Protein AF-A0A9N9BQT3-F1 (afdb_monomer)

Foldseek 3Di:
DDADALVVLLQFWLVRVLVVCVVCCVVLVHDPVLSVLSSVVRQGSNNLLVDALVNSVVSPDDSSSSVSSNVSSCVNVVHDD

Mean predicted aligned error: 2.41 Å

Structure (mmCIF, N/CA/C/O backbone):
data_AF-A0A9N9BQT3-F1
#
_entry.id   AF-A0A9N9BQT3-F1
#
loop_
_atom_site.group_PDB
_atom_site.id
_atom_site.type_symbol
_atom_site.label_atom_id
_atom_site.label_alt_id
_atom_site.label_comp_id
_atom_site.label_asym_id
_atom_site.label_entity_id
_atom_site.label_seq_id
_atom_site.pdbx_PDB_ins_code
_atom_site.Cartn_x
_atom_site.Cartn_y
_atom_site.Cartn_z
_atom_site.occupancy
_atom_site.B_iso_or_equiv
_atom_site.auth_seq_id
_atom_site.auth_comp_id
_atom_site.auth_asym_id
_atom_site.auth_atom_id
_atom_site.pdbx_PDB_model_num
ATOM 1 N N . MET A 1 1 ? 4.279 0.179 15.045 1.00 61.50 1 MET A N 1
ATOM 2 C CA . MET A 1 1 ? 3.830 1.084 13.967 1.00 61.50 1 MET A CA 1
ATOM 3 C C . MET A 1 1 ? 2.427 1.545 14.288 1.00 61.50 1 MET A C 1
ATOM 5 O O . MET A 1 1 ? 1.613 0.706 14.647 1.00 61.50 1 MET A O 1
ATOM 9 N N . LEU A 1 2 ? 2.141 2.838 14.163 1.00 77.25 2 LEU A N 1
ATOM 10 C CA . LEU A 1 2 ? 0.755 3.293 14.093 1.00 77.25 2 LEU A CA 1
ATOM 11 C C . LEU A 1 2 ? 0.222 2.930 12.704 1.00 77.25 2 LEU A C 1
ATOM 13 O O . LEU A 1 2 ? 0.853 3.258 11.693 1.00 77.25 2 LEU A O 1
ATOM 17 N N . THR A 1 3 ? -0.885 2.196 12.669 1.00 86.31 3 THR A N 1
ATOM 18 C CA . THR A 1 3 ? -1.623 1.866 11.451 1.00 86.31 3 THR A CA 1
ATOM 19 C C . THR A 1 3 ? -2.970 2.589 11.480 1.00 86.31 3 THR A C 1
ATOM 21 O O . THR A 1 3 ? -3.595 2.668 12.540 1.00 86.31 3 THR A O 1
ATOM 24 N N . PRO A 1 4 ? -3.410 3.157 10.347 1.00 94.44 4 PRO A N 1
ATOM 25 C CA . PRO A 1 4 ? -4.748 3.731 10.230 1.00 94.44 4 PRO A CA 1
ATOM 26 C C . PRO A 1 4 ? -5.813 2.640 10.393 1.00 94.44 4 PRO A C 1
ATOM 28 O O . PRO A 1 4 ? -5.533 1.448 10.240 1.00 94.44 4 PRO A O 1
ATOM 31 N N . SER A 1 5 ? -7.053 3.047 10.656 1.00 96.56 5 SER A N 1
ATOM 32 C CA . SER A 1 5 ? -8.183 2.109 10.677 1.00 96.56 5 SER A CA 1
ATOM 33 C C . SER A 1 5 ? -8.618 1.710 9.261 1.00 96.56 5 SER A C 1
ATOM 35 O O . SER A 1 5 ? -8.450 2.471 8.308 1.00 96.56 5 SER A O 1
ATOM 37 N N . VAL A 1 6 ? -9.253 0.542 9.116 1.00 97.56 6 VAL A N 1
ATOM 38 C CA . VAL A 1 6 ? -9.831 0.093 7.834 1.00 97.56 6 VAL A CA 1
ATOM 39 C C . VAL A 1 6 ? -10.828 1.117 7.275 1.00 97.56 6 VAL A C 1
ATOM 41 O O . VAL A 1 6 ? -10.786 1.432 6.086 1.00 97.56 6 VAL A O 1
ATOM 44 N N . ASP A 1 7 ? -11.689 1.681 8.127 1.00 97.69 7 ASP A N 1
ATOM 45 C CA . ASP A 1 7 ? -12.697 2.669 7.723 1.00 97.69 7 ASP A CA 1
ATOM 46 C C . ASP A 1 7 ? -12.073 3.955 7.181 1.00 97.69 7 ASP A C 1
ATOM 48 O O . ASP A 1 7 ? -12.588 4.540 6.225 1.00 97.69 7 ASP A O 1
ATOM 52 N N . GLU A 1 8 ? -10.965 4.391 7.775 1.00 97.94 8 GLU A N 1
ATOM 53 C CA . GLU A 1 8 ? -10.191 5.536 7.308 1.00 97.94 8 GLU A CA 1
ATOM 54 C C . GLU A 1 8 ? -9.565 5.248 5.942 1.00 97.94 8 GLU A C 1
ATOM 56 O O . GLU A 1 8 ? -9.829 5.978 4.984 1.00 97.94 8 GLU A O 1
ATOM 61 N N . VAL A 1 9 ? -8.824 4.138 5.826 1.00 98.19 9 VAL A N 1
ATOM 62 C CA . VAL A 1 9 ? -8.166 3.745 4.573 1.00 98.19 9 VAL A CA 1
ATOM 63 C C . VAL A 1 9 ? -9.187 3.565 3.457 1.00 98.19 9 VAL A C 1
ATOM 65 O O . VAL A 1 9 ? -8.952 3.999 2.338 1.00 98.19 9 VAL A O 1
ATOM 68 N N . SER A 1 10 ? -10.366 3.005 3.732 1.00 98.12 10 SER A N 1
ATOM 69 C CA . SER A 1 10 ? -11.395 2.778 2.707 1.00 98.12 10 SER A CA 1
ATOM 70 C C . SER A 1 10 ? -11.869 4.055 1.990 1.00 98.12 10 SER A C 1
ATOM 72 O O . SER A 1 10 ? -12.382 3.970 0.869 1.00 98.12 10 SER A O 1
ATOM 74 N N . LYS A 1 11 ? -11.688 5.229 2.614 1.00 98.44 11 LYS A N 1
ATOM 75 C CA . LYS A 1 11 ? -12.097 6.550 2.104 1.00 98.44 11 LYS A CA 1
ATOM 76 C C . LYS A 1 11 ? -10.982 7.280 1.356 1.00 98.44 11 LYS A C 1
ATOM 78 O O . LYS A 1 11 ? -11.240 8.327 0.766 1.00 98.44 11 LYS A O 1
ATOM 83 N N . TRP A 1 12 ? -9.763 6.751 1.376 1.00 98.69 12 TRP A N 1
ATOM 84 C CA . TRP A 1 12 ? -8.606 7.387 0.763 1.00 98.69 12 TRP A CA 1
ATOM 85 C C . TRP A 1 12 ? -8.720 7.481 -0.755 1.00 98.69 12 TRP A C 1
ATOM 87 O O . TRP A 1 12 ? -9.029 6.507 -1.454 1.00 98.69 12 TRP A O 1
ATOM 97 N N . SER A 1 13 ? -8.390 8.661 -1.271 1.00 98.62 13 SER A N 1
ATOM 98 C CA . SER A 1 13 ? -8.106 8.848 -2.686 1.00 98.62 13 SER A CA 1
ATOM 99 C C . SER A 1 13 ? -6.806 8.124 -3.065 1.00 98.62 13 SER A C 1
ATOM 101 O O . SER A 1 13 ? -6.000 7.786 -2.194 1.00 98.62 13 SER A O 1
ATOM 103 N N . PRO A 1 14 ? -6.526 7.929 -4.366 1.00 98.62 14 PRO A N 1
ATOM 104 C CA . PRO A 1 14 ? -5.231 7.405 -4.785 1.00 98.62 14 PRO A CA 1
ATOM 105 C C . PRO A 1 14 ? -4.050 8.241 -4.286 1.00 98.62 14 PRO A C 1
ATOM 107 O O . PRO A 1 14 ? -2.994 7.696 -3.994 1.00 98.62 14 PRO A O 1
ATOM 110 N N . LYS A 1 15 ? -4.222 9.562 -4.146 1.00 98.50 15 LYS A N 1
ATOM 111 C CA . LYS A 1 15 ? -3.174 10.437 -3.612 1.00 98.50 15 LYS A CA 1
ATOM 112 C C . LYS A 1 15 ? -2.870 10.111 -2.150 1.00 98.50 15 LYS A C 1
ATOM 114 O O . LYS A 1 15 ? -1.700 10.048 -1.795 1.00 98.50 15 LYS A O 1
ATOM 119 N N . ASP A 1 16 ? -3.900 9.861 -1.347 1.00 98.56 16 ASP A N 1
ATOM 120 C CA . ASP A 1 16 ? -3.743 9.552 0.077 1.00 98.56 16 ASP A CA 1
ATOM 121 C C . ASP A 1 16 ? -3.038 8.201 0.276 1.00 98.56 16 ASP A C 1
ATOM 123 O O . ASP A 1 16 ? -2.145 8.102 1.112 1.00 98.56 16 ASP A O 1
ATOM 127 N N . VAL A 1 17 ? -3.342 7.194 -0.561 1.00 98.44 17 VAL A N 1
ATOM 128 C CA . VAL A 1 17 ? -2.615 5.906 -0.576 1.00 98.44 17 VAL A CA 1
ATOM 129 C C . VAL A 1 17 ? -1.125 6.118 -0.854 1.00 98.44 17 VAL A C 1
ATOM 131 O O . VAL A 1 17 ? -0.284 5.572 -0.144 1.00 98.44 17 VAL A O 1
ATOM 134 N N . ILE A 1 18 ? -0.786 6.929 -1.862 1.00 98.50 18 ILE A N 1
ATOM 135 C CA . ILE A 1 18 ? 0.615 7.221 -2.194 1.00 98.50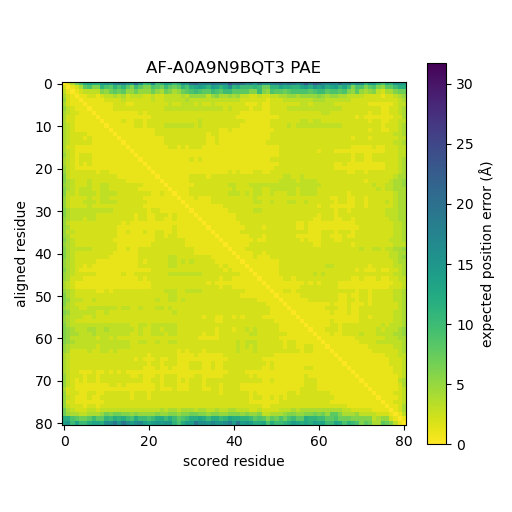 18 ILE A CA 1
ATOM 136 C C . ILE A 1 18 ? 1.301 7.981 -1.064 1.00 98.50 18 ILE A C 1
ATOM 138 O O . ILE A 1 18 ? 2.389 7.594 -0.658 1.00 98.50 18 ILE A O 1
ATOM 142 N N . THR A 1 19 ? 0.667 9.017 -0.511 1.00 98.25 19 THR A N 1
ATOM 143 C CA . THR A 1 19 ? 1.226 9.764 0.622 1.00 98.25 19 THR A CA 1
ATOM 144 C C . THR A 1 19 ? 1.477 8.854 1.821 1.00 98.25 19 THR A C 1
ATOM 146 O O . THR A 1 19 ? 2.540 8.941 2.427 1.00 98.25 19 THR A O 1
ATOM 149 N N . PHE A 1 20 ? 0.557 7.943 2.134 1.00 97.50 20 PHE A N 1
ATOM 150 C CA . PHE A 1 20 ? 0.758 6.973 3.203 1.00 97.50 20 PHE A CA 1
ATOM 151 C C . PHE A 1 20 ? 1.965 6.058 2.949 1.00 97.50 20 PHE A C 1
ATOM 153 O O . PHE A 1 20 ? 2.818 5.920 3.828 1.00 97.50 20 PHE A O 1
ATOM 160 N N . LEU A 1 21 ? 2.073 5.469 1.753 1.00 97.50 21 LEU A N 1
ATOM 161 C CA . LEU A 1 21 ? 3.204 4.600 1.409 1.00 97.50 21 LEU A CA 1
ATOM 162 C C . LEU A 1 21 ? 4.538 5.358 1.432 1.00 97.50 21 LEU A C 1
ATOM 164 O O . LEU A 1 21 ? 5.498 4.840 1.989 1.00 97.50 21 LEU A O 1
ATOM 168 N N . GLU A 1 22 ? 4.580 6.598 0.939 1.00 97.69 22 GLU A N 1
ATOM 169 C CA . GLU A 1 22 ? 5.765 7.467 1.014 1.00 97.69 22 GLU A CA 1
ATOM 170 C C . GLU A 1 22 ? 6.190 7.725 2.464 1.00 97.69 22 GLU A C 1
ATOM 172 O O . GLU A 1 22 ? 7.358 7.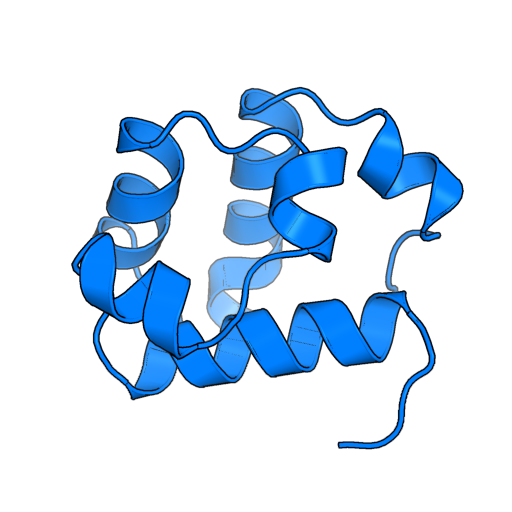564 2.811 1.00 97.69 22 GLU A O 1
ATOM 177 N N . THR A 1 23 ? 5.243 8.043 3.358 1.00 96.69 23 THR A N 1
ATOM 178 C CA . THR A 1 23 ? 5.563 8.253 4.785 1.00 96.69 23 THR A CA 1
ATOM 179 C C . THR A 1 23 ? 6.089 7.006 5.493 1.00 96.69 23 THR A C 1
ATOM 181 O O . THR A 1 23 ? 6.694 7.124 6.556 1.00 96.69 23 THR A O 1
ATOM 184 N N . LYS A 1 24 ? 5.873 5.818 4.919 1.00 95.00 24 LYS A N 1
ATOM 185 C CA . LYS A 1 24 ? 6.341 4.533 5.451 1.00 95.00 24 LYS A CA 1
ATOM 186 C C . LYS A 1 24 ? 7.439 3.889 4.612 1.00 95.00 24 LYS A C 1
ATOM 188 O O . LYS A 1 24 ? 7.855 2.781 4.933 1.00 95.00 24 LYS A O 1
ATOM 193 N N . LYS A 1 25 ? 7.908 4.558 3.559 1.00 95.75 25 LYS A N 1
ATOM 194 C CA . LYS A 1 25 ? 8.780 3.978 2.536 1.00 95.75 25 LYS A CA 1
ATOM 195 C C . LYS A 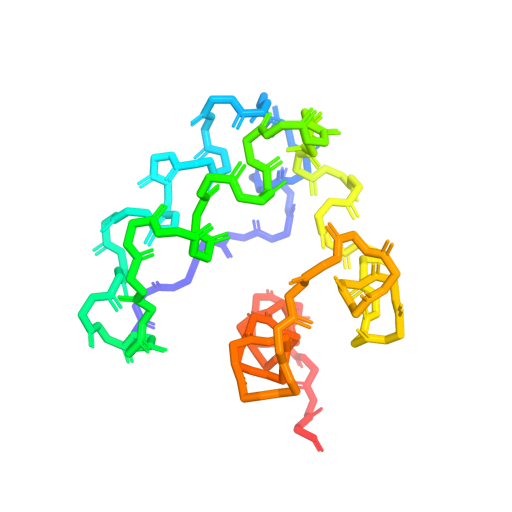1 25 ? 10.013 3.295 3.132 1.00 95.75 25 LYS A C 1
ATOM 197 O O . LYS A 1 25 ? 10.247 2.123 2.857 1.00 95.75 25 LYS A O 1
ATOM 202 N N . GLU A 1 26 ? 10.708 3.989 4.032 1.00 95.94 26 GLU A N 1
ATOM 203 C CA . GLU A 1 26 ? 11.896 3.474 4.728 1.00 95.94 26 GLU A CA 1
ATOM 204 C C . GLU A 1 26 ? 11.574 2.284 5.649 1.00 95.94 26 GLU A C 1
ATOM 206 O O . GLU A 1 26 ? 12.300 1.296 5.667 1.00 95.94 26 GLU A O 1
ATOM 211 N N . GLU A 1 27 ? 10.454 2.334 6.384 1.00 95.06 27 GLU A N 1
ATOM 212 C CA . GLU A 1 27 ? 10.015 1.236 7.268 1.00 95.06 27 GLU A CA 1
ATOM 213 C C . GLU A 1 27 ? 9.654 -0.031 6.477 1.00 95.06 27 GLU A C 1
ATOM 215 O O . GLU A 1 27 ? 9.778 -1.149 6.981 1.00 95.06 27 GLU A O 1
ATOM 220 N N . LEU A 1 28 ? 9.158 0.155 5.253 1.00 95.75 28 LEU A N 1
ATOM 221 C CA . LEU A 1 28 ? 8.696 -0.901 4.359 1.00 95.75 28 LEU A CA 1
ATOM 222 C C . LEU A 1 28 ? 9.774 -1.339 3.357 1.00 95.75 28 LEU A C 1
ATOM 224 O O . LEU A 1 28 ? 9.514 -2.246 2.568 1.00 95.75 28 L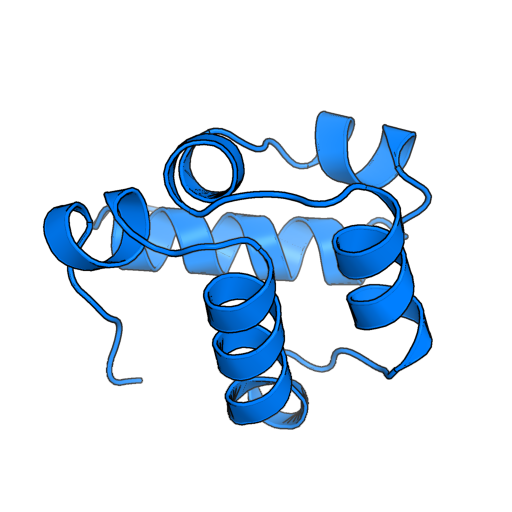EU A O 1
ATOM 228 N N . PHE A 1 29 ? 10.963 -0.728 3.393 1.00 96.44 29 PHE A N 1
ATOM 229 C CA . PHE A 1 29 ? 12.045 -0.972 2.434 1.00 96.44 29 PHE A CA 1
ATOM 230 C C . PHE A 1 29 ? 11.570 -0.881 0.974 1.00 96.44 29 PHE A C 1
ATOM 232 O O . PHE A 1 29 ? 11.940 -1.709 0.143 1.00 96.44 29 PHE A O 1
ATOM 239 N N . LEU A 1 30 ? 10.700 0.090 0.692 1.00 97.44 30 LEU A N 1
ATOM 240 C CA . LEU A 1 30 ? 10.227 0.399 -0.656 1.00 97.44 30 LEU A CA 1
ATOM 241 C C . LEU A 1 30 ? 11.118 1.479 -1.271 1.00 97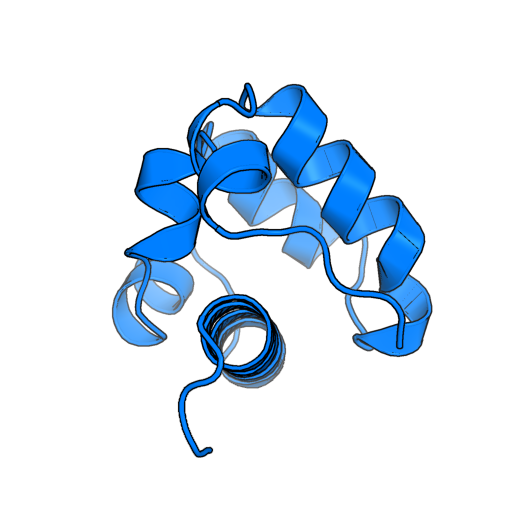.44 30 LEU A C 1
ATOM 243 O O . LEU A 1 30 ? 11.700 2.290 -0.550 1.00 97.44 30 LEU A O 1
ATOM 247 N N . ASP A 1 31 ? 11.180 1.532 -2.594 1.00 97.62 31 ASP A N 1
ATOM 248 C CA . ASP A 1 31 ? 11.788 2.651 -3.313 1.00 97.62 31 ASP A CA 1
ATOM 249 C C . ASP A 1 31 ? 10.749 3.483 -4.089 1.00 97.62 31 ASP A C 1
ATOM 251 O O . ASP A 1 31 ? 9.535 3.255 -4.029 1.00 97.62 31 ASP A O 1
ATOM 255 N N . ASP A 1 32 ? 11.228 4.515 -4.787 1.00 98.06 32 ASP A N 1
ATOM 256 C CA . ASP A 1 32 ? 10.369 5.403 -5.574 1.00 98.06 32 ASP A CA 1
ATOM 257 C C . ASP A 1 32 ? 9.700 4.663 -6.746 1.00 98.06 32 ASP A C 1
ATOM 259 O O . ASP A 1 32 ? 8.584 5.014 -7.143 1.00 98.06 32 ASP A O 1
ATOM 263 N N . ASP A 1 33 ? 10.350 3.641 -7.310 1.00 97.88 33 ASP A N 1
ATOM 264 C CA . ASP A 1 33 ? 9.819 2.869 -8.432 1.00 97.88 33 ASP A CA 1
ATOM 265 C C . ASP A 1 33 ? 8.664 1.970 -7.981 1.00 97.88 33 ASP A C 1
ATOM 267 O O . ASP A 1 33 ? 7.6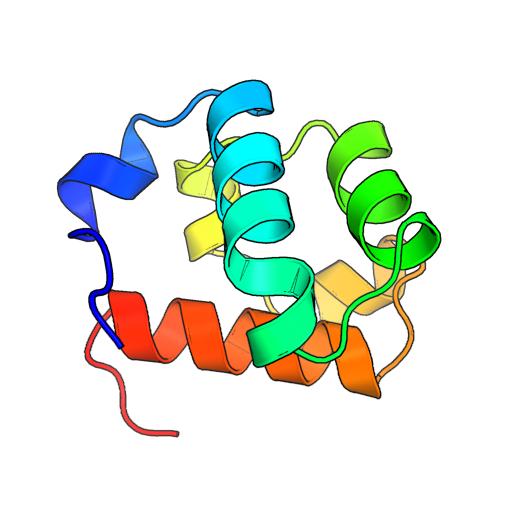17 1.942 -8.643 1.00 97.88 33 ASP A O 1
ATOM 271 N N . ASP A 1 34 ? 8.783 1.344 -6.810 1.00 98.19 34 ASP A N 1
ATOM 272 C CA . ASP A 1 34 ? 7.705 0.580 -6.182 1.00 98.19 34 ASP A CA 1
ATOM 273 C C . ASP A 1 34 ? 6.448 1.442 -5.979 1.00 98.19 34 ASP A C 1
ATOM 275 O O . ASP A 1 34 ? 5.329 1.069 -6.361 1.00 98.19 34 ASP A O 1
ATOM 279 N N . ILE A 1 35 ? 6.617 2.645 -5.422 1.00 98.12 35 ILE A N 1
ATOM 280 C CA . ILE A 1 35 ? 5.508 3.581 -5.193 1.00 98.12 35 ILE A CA 1
ATOM 281 C C . ILE A 1 35 ? 4.937 4.083 -6.527 1.00 98.12 35 ILE A C 1
ATOM 283 O O . ILE A 1 35 ? 3.713 4.205 -6.690 1.00 98.12 35 ILE A O 1
ATOM 287 N N . ASN A 1 36 ? 5.793 4.323 -7.522 1.00 98.00 36 ASN A N 1
ATOM 288 C CA . ASN A 1 36 ? 5.372 4.731 -8.858 1.00 98.00 36 ASN A CA 1
ATOM 289 C C . ASN A 1 36 ? 4.493 3.678 -9.548 1.00 98.00 36 ASN A C 1
ATOM 291 O O . ASN A 1 36 ? 3.568 4.061 -10.275 1.00 98.00 36 ASN A O 1
ATOM 295 N N . VAL A 1 37 ? 4.706 2.380 -9.309 1.00 97.81 37 VAL A N 1
ATOM 296 C CA . VAL A 1 37 ? 3.816 1.321 -9.816 1.00 97.81 37 VAL A CA 1
ATOM 297 C C . VAL A 1 37 ? 2.396 1.491 -9.267 1.00 97.81 37 VAL A C 1
ATOM 299 O O . VAL A 1 37 ? 1.429 1.497 -10.039 1.00 97.81 37 VAL A O 1
ATOM 302 N N . ILE A 1 38 ? 2.245 1.715 -7.958 1.00 97.44 38 ILE A N 1
ATOM 303 C CA . ILE A 1 38 ? 0.930 1.945 -7.332 1.00 97.44 38 ILE A CA 1
ATOM 304 C C . ILE A 1 38 ? 0.280 3.220 -7.881 1.00 97.44 38 ILE A C 1
ATOM 306 O O . ILE A 1 38 ? -0.908 3.234 -8.222 1.00 97.44 38 ILE A O 1
ATOM 310 N N . LYS A 1 39 ? 1.076 4.282 -8.043 1.00 97.88 39 LYS A N 1
AT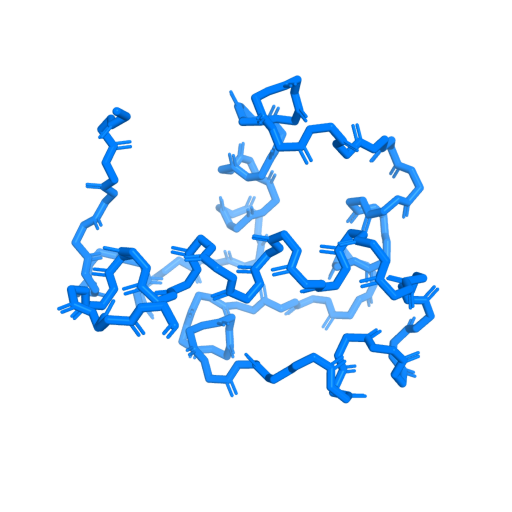OM 311 C CA . LYS A 1 39 ? 0.626 5.582 -8.554 1.00 97.88 39 LYS A CA 1
ATOM 312 C C . LYS A 1 39 ? 0.088 5.485 -9.980 1.00 97.88 39 LYS A C 1
ATOM 314 O O . LYS A 1 39 ? -0.975 6.038 -10.268 1.00 97.88 39 LYS A O 1
ATOM 319 N N . ARG A 1 40 ? 0.778 4.760 -10.871 1.00 97.81 40 ARG A N 1
ATOM 320 C CA . ARG A 1 40 ? 0.348 4.543 -12.268 1.00 97.81 40 ARG A CA 1
ATOM 321 C C . ARG A 1 40 ? -0.982 3.794 -12.354 1.00 97.81 40 ARG A C 1
ATOM 323 O O . ARG A 1 40 ? -1.787 4.099 -13.230 1.00 97.81 40 ARG A O 1
ATOM 330 N N . ASN A 1 41 ? -1.236 2.883 -11.415 1.00 97.00 41 ASN A N 1
ATOM 331 C CA . ASN A 1 41 ? -2.477 2.111 -11.336 1.00 97.00 41 ASN A CA 1
ATOM 332 C C . ASN A 1 41 ? -3.626 2.848 -10.619 1.00 97.00 41 ASN A C 1
ATOM 334 O O . ASN A 1 41 ? 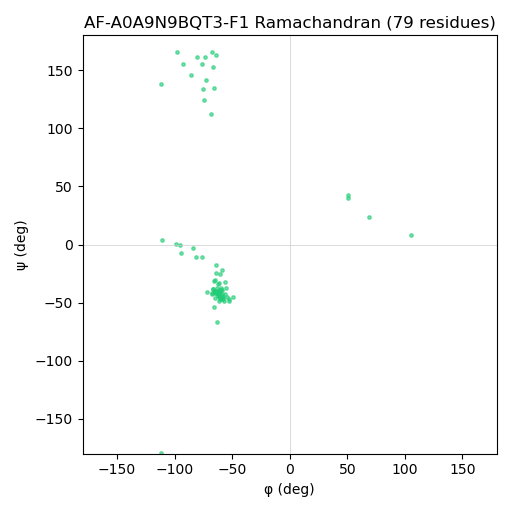-4.738 2.328 -10.571 1.00 97.00 41 ASN A O 1
ATOM 338 N N . LYS A 1 42 ? -3.394 4.066 -10.097 1.00 97.44 42 LYS A N 1
ATOM 339 C CA . LYS A 1 42 ? -4.410 4.925 -9.453 1.00 97.44 42 LYS A CA 1
ATOM 340 C C . LYS A 1 42 ? -5.229 4.191 -8.379 1.00 97.44 42 LYS A C 1
ATOM 342 O O . LYS A 1 42 ? -6.448 4.344 -8.299 1.00 97.44 42 LYS A O 1
ATOM 347 N N . VAL A 1 43 ? -4.554 3.393 -7.556 1.00 97.38 43 VAL A N 1
ATOM 348 C CA . VAL A 1 43 ? -5.191 2.558 -6.531 1.00 97.38 43 VAL A CA 1
ATOM 349 C C . VAL A 1 43 ? -5.782 3.436 -5.424 1.00 97.38 43 VAL A C 1
ATOM 351 O O . VAL A 1 43 ? -5.043 4.067 -4.678 1.00 97.38 43 VAL A O 1
ATOM 354 N N . ALA A 1 44 ? -7.111 3.474 -5.310 1.00 98.19 44 ALA A N 1
ATOM 355 C CA . ALA A 1 44 ? -7.808 4.110 -4.190 1.00 98.19 44 ALA A CA 1
ATOM 356 C C . ALA A 1 44 ? -7.840 3.190 -2.962 1.00 98.19 44 ALA A C 1
ATOM 358 O O . ALA A 1 44 ? -7.702 1.974 -3.091 1.00 98.19 44 ALA A O 1
ATOM 359 N N . GLY A 1 45 ? -8.085 3.747 -1.779 1.00 98.38 45 GLY A N 1
ATOM 360 C CA . GLY A 1 45 ? -7.933 3.027 -0.516 1.00 98.38 45 GLY A CA 1
ATOM 361 C C . GLY A 1 45 ? -8.798 1.774 -0.359 1.00 98.38 45 GLY A C 1
ATOM 362 O O . GLY A 1 45 ? -8.306 0.742 0.090 1.00 98.38 45 GLY A O 1
ATOM 363 N N . ARG A 1 46 ? -10.056 1.798 -0.824 1.00 97.44 46 ARG A N 1
ATOM 364 C CA . ARG A 1 46 ? -10.899 0.587 -0.877 1.00 97.44 46 ARG A CA 1
ATOM 365 C C . ARG A 1 46 ? -10.255 -0.522 -1.711 1.00 97.44 46 ARG A C 1
ATOM 367 O O . ARG A 1 46 ? -10.217 -1.660 -1.275 1.00 97.44 46 ARG A O 1
ATOM 374 N N . VAL A 1 47 ? -9.729 -0.178 -2.888 1.00 97.88 47 VAL A N 1
ATOM 375 C CA . VAL A 1 47 ? -9.056 -1.148 -3.763 1.00 97.88 47 VAL A CA 1
ATOM 376 C C . VAL A 1 47 ? -7.763 -1.624 -3.115 1.00 97.88 47 VAL A C 1
ATOM 378 O O . VAL A 1 47 ? -7.507 -2.817 -3.122 1.00 97.88 47 VAL A O 1
ATOM 381 N N . PHE A 1 48 ? -6.983 -0.714 -2.523 1.00 98.25 48 PHE A N 1
ATOM 382 C CA . PHE A 1 48 ? -5.731 -1.021 -1.830 1.00 98.25 48 PHE A CA 1
ATOM 383 C C . PHE A 1 48 ? -5.914 -2.107 -0.769 1.00 98.25 48 PHE A C 1
ATOM 385 O O . PHE A 1 48 ? -5.159 -3.073 -0.763 1.00 98.25 48 PHE A O 1
ATOM 392 N N . LEU A 1 49 ? -6.946 -1.988 0.070 1.00 98.12 49 LEU A N 1
ATOM 393 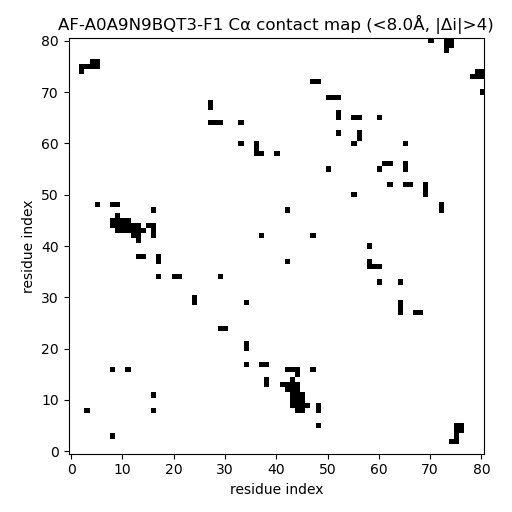C CA . LEU A 1 49 ? -7.254 -2.978 1.102 1.00 98.12 49 LEU A CA 1
ATOM 394 C C . LEU A 1 49 ? -7.560 -4.372 0.529 1.00 98.12 49 LEU A C 1
ATOM 396 O O . LEU A 1 49 ? -7.357 -5.362 1.224 1.00 98.12 49 LEU A O 1
ATOM 400 N N . ASP A 1 50 ? -8.014 -4.469 -0.718 1.00 97.00 50 ASP A N 1
ATOM 401 C CA . ASP A 1 50 ? -8.407 -5.726 -1.362 1.00 97.00 50 ASP A CA 1
ATOM 402 C C . ASP A 1 50 ? -7.312 -6.313 -2.273 1.00 97.00 50 ASP A C 1
ATOM 404 O O . ASP A 1 50 ? -7.508 -7.366 -2.888 1.00 97.00 50 ASP A O 1
ATOM 408 N N . LEU A 1 51 ? -6.150 -5.657 -2.389 1.00 97.31 51 LEU A N 1
ATOM 409 C CA . LEU A 1 51 ? -5.067 -6.140 -3.243 1.00 97.31 51 LEU A CA 1
ATOM 410 C C . LEU A 1 51 ? -4.334 -7.331 -2.622 1.00 97.31 51 LEU A C 1
ATOM 412 O O . LEU A 1 51 ? -3.927 -7.329 -1.462 1.00 97.31 51 LEU A O 1
ATOM 416 N N . SER A 1 52 ? -4.114 -8.344 -3.457 1.00 96.44 52 SER A N 1
ATOM 417 C CA . SER A 1 52 ? -3.269 -9.494 -3.156 1.00 96.44 52 SER A CA 1
ATOM 418 C C . SER A 1 52 ? -1.869 -9.320 -3.745 1.00 96.44 52 SER A C 1
ATOM 420 O O . SER A 1 52 ? -1.650 -8.504 -4.643 1.00 96.44 52 SER A O 1
ATOM 422 N N . GLN A 1 53 ? -0.930 -10.154 -3.293 1.00 97.12 53 GLN A N 1
ATOM 423 C CA . GLN A 1 53 ? 0.435 -10.192 -3.827 1.00 97.12 53 GLN A CA 1
ATOM 424 C C . GLN A 1 53 ? 0.424 -10.393 -5.351 1.00 97.12 53 GLN A C 1
ATOM 426 O O . GLN A 1 53 ? 1.071 -9.648 -6.077 1.00 97.12 53 GLN A O 1
ATOM 431 N N . GLU A 1 54 ? -0.394 -11.327 -5.845 1.00 97.44 54 GLU A N 1
ATOM 432 C CA . GLU A 1 54 ? -0.533 -11.609 -7.279 1.00 97.44 54 GLU A CA 1
ATOM 433 C C . GLU A 1 54 ? -1.009 -10.381 -8.076 1.00 97.44 54 GLU A C 1
ATOM 435 O O . GLU A 1 54 ? -0.561 -10.145 -9.197 1.00 97.44 54 GLU A O 1
ATOM 440 N N . LYS A 1 55 ? -1.914 -9.567 -7.515 1.00 97.06 55 LYS A N 1
ATOM 441 C CA . LYS A 1 55 ? -2.363 -8.334 -8.176 1.00 97.06 55 LYS A CA 1
ATOM 442 C C . LYS A 1 55 ? -1.244 -7.300 -8.249 1.00 97.06 55 LYS A C 1
ATOM 444 O O . LYS A 1 55 ? -1.084 -6.685 -9.298 1.00 97.06 55 LYS A O 1
ATOM 449 N N . PHE A 1 56 ? -0.460 -7.140 -7.182 1.00 97.25 56 PHE A N 1
ATOM 450 C CA . PHE A 1 56 ? 0.706 -6.255 -7.189 1.00 97.25 56 PHE A CA 1
ATOM 451 C C . PHE A 1 56 ? 1.760 -6.699 -8.208 1.00 97.25 56 PHE A C 1
ATOM 453 O O . PHE A 1 56 ? 2.252 -5.873 -8.973 1.00 97.25 56 PHE A O 1
ATOM 460 N N . GLU A 1 57 ? 2.040 -7.998 -8.295 1.00 96.88 57 GLU A N 1
ATOM 461 C CA . GLU A 1 57 ? 2.964 -8.544 -9.295 1.00 96.88 57 GLU A CA 1
ATOM 462 C C . GLU A 1 57 ? 2.474 -8.288 -10.727 1.00 96.88 57 GLU A C 1
ATOM 464 O O . GLU A 1 57 ? 3.244 -7.862 -11.585 1.00 96.88 57 GLU A O 1
ATOM 469 N N . ARG A 1 58 ? 1.165 -8.430 -10.984 1.00 96.88 58 ARG A N 1
ATOM 470 C CA . ARG A 1 58 ? 0.557 -8.071 -12.281 1.00 96.88 58 ARG A CA 1
ATOM 471 C C . ARG A 1 58 ? 0.648 -6.579 -12.606 1.00 96.88 58 ARG A C 1
ATOM 473 O O . ARG A 1 58 ? 0.591 -6.219 -13.779 1.00 96.88 58 ARG A O 1
ATOM 480 N N . TYR A 1 59 ? 0.771 -5.717 -11.600 1.00 95.50 59 TYR A N 1
ATOM 481 C CA . TYR A 1 59 ? 1.006 -4.283 -11.788 1.00 95.50 59 TYR A CA 1
ATOM 482 C C . TYR A 1 59 ? 2.477 -3.949 -12.058 1.00 95.50 59 TYR A C 1
ATOM 484 O O . TYR A 1 59 ? 2.762 -2.830 -12.479 1.00 95.50 59 TYR A O 1
ATOM 492 N N . GLY A 1 60 ? 3.386 -4.911 -11.870 1.00 96.62 60 GLY A N 1
ATOM 493 C CA . GLY A 1 60 ? 4.819 -4.759 -12.110 1.00 96.62 60 GLY A CA 1
ATOM 494 C C . GLY A 1 60 ? 5.667 -4.623 -10.846 1.00 96.62 60 GLY A C 1
ATOM 495 O O . GLY A 1 60 ? 6.857 -4.353 -10.969 1.00 96.62 60 GLY A O 1
ATOM 496 N N . LEU A 1 61 ? 5.097 -4.811 -9.647 1.00 97.56 61 LEU A N 1
ATOM 497 C CA . LEU A 1 61 ? 5.895 -4.888 -8.420 1.00 97.56 61 LEU A CA 1
ATOM 498 C C . LEU A 1 61 ? 6.645 -6.214 -8.350 1.00 97.56 61 LEU A C 1
ATOM 500 O O . LEU A 1 61 ? 6.105 -7.274 -8.670 1.00 97.56 61 LEU A O 1
ATOM 504 N N . THR A 1 62 ? 7.881 -6.167 -7.864 1.00 97.69 62 THR A N 1
ATOM 505 C CA . THR A 1 62 ? 8.622 -7.392 -7.564 1.00 97.69 62 THR A CA 1
ATOM 506 C C . THR A 1 62 ? 8.079 -8.062 -6.295 1.00 97.69 62 THR A C 1
ATOM 508 O O . THR A 1 62 ? 7.389 -7.451 -5.475 1.00 97.69 62 THR A O 1
ATOM 511 N N . VAL A 1 63 ? 8.387 -9.353 -6.125 1.00 97.50 63 VAL A N 1
ATOM 512 C CA . VAL A 1 63 ? 7.831 -10.206 -5.056 1.00 97.50 63 VAL A CA 1
ATOM 513 C C . VAL A 1 63 ? 8.060 -9.633 -3.650 1.00 97.50 63 VAL A C 1
ATOM 515 O O . VAL A 1 63 ? 7.191 -9.769 -2.790 1.00 97.50 63 VAL A O 1
ATOM 518 N N . GLY A 1 64 ? 9.215 -9.008 -3.397 1.00 97.56 64 GLY A N 1
ATOM 519 C CA . GLY A 1 64 ? 9.563 -8.445 -2.086 1.00 97.56 64 GLY A CA 1
ATOM 520 C C . GLY A 1 64 ? 8.621 -7.306 -1.670 1.00 97.56 64 GLY A C 1
ATOM 521 O O . GLY A 1 64 ? 7.829 -7.499 -0.745 1.00 97.56 64 GLY A O 1
ATOM 522 N N . PRO A 1 65 ? 8.641 -6.167 -2.382 1.00 97.94 65 PRO A N 1
ATOM 523 C CA . PRO A 1 65 ? 7.711 -5.052 -2.205 1.00 97.94 65 PRO A CA 1
ATOM 524 C C . PRO A 1 65 ? 6.239 -5.481 -2.169 1.00 97.94 65 PRO A C 1
ATOM 526 O O . PRO A 1 65 ? 5.499 -5.090 -1.263 1.00 97.94 65 PRO A O 1
ATOM 529 N N . ALA A 1 66 ? 5.816 -6.361 -3.087 1.00 98.25 66 ALA A N 1
ATOM 530 C CA . ALA A 1 66 ? 4.448 -6.878 -3.118 1.00 98.25 66 ALA A CA 1
ATOM 531 C C . ALA A 1 66 ? 4.063 -7.585 -1.806 1.00 98.25 66 ALA A C 1
ATOM 533 O O . ALA A 1 66 ? 3.006 -7.308 -1.234 1.00 98.25 66 ALA A O 1
ATOM 534 N N . LYS A 1 67 ? 4.927 -8.468 -1.284 1.00 97.81 67 LYS A N 1
ATOM 535 C CA . LYS A 1 67 ? 4.705 -9.137 0.009 1.00 97.81 67 LYS A CA 1
ATOM 536 C C . LYS A 1 67 ? 4.687 -8.156 1.172 1.00 97.81 67 LYS A C 1
ATOM 538 O O . LYS A 1 67 ? 3.844 -8.295 2.058 1.00 97.81 67 LYS A O 1
ATOM 543 N N . THR A 1 68 ? 5.588 -7.177 1.181 1.00 97.44 68 THR A N 1
ATOM 544 C CA . THR A 1 68 ? 5.641 -6.169 2.245 1.00 97.44 68 THR A CA 1
ATOM 545 C C . THR A 1 68 ? 4.349 -5.356 2.311 1.00 97.44 68 THR A C 1
ATOM 547 O O . THR A 1 68 ? 3.780 -5.194 3.392 1.00 97.44 68 THR A O 1
ATOM 550 N N . ILE A 1 69 ? 3.821 -4.919 1.166 1.00 97.31 69 ILE A N 1
ATOM 551 C CA . ILE A 1 69 ? 2.562 -4.166 1.115 1.00 97.31 69 ILE A CA 1
ATOM 552 C C . ILE A 1 69 ? 1.375 -5.041 1.550 1.00 97.31 69 ILE A C 1
ATOM 554 O O . ILE A 1 69 ? 0.518 -4.582 2.303 1.00 97.31 69 ILE A O 1
ATOM 558 N N . VAL A 1 70 ? 1.329 -6.318 1.157 1.00 97.75 70 VAL A N 1
ATOM 559 C CA . VAL A 1 70 ? 0.269 -7.242 1.608 1.00 97.75 70 VAL A CA 1
ATOM 560 C C . VAL A 1 70 ? 0.301 -7.449 3.122 1.00 97.75 70 VAL A C 1
ATOM 562 O O . VAL A 1 70 ? -0.748 -7.436 3.762 1.00 97.75 70 VAL A O 1
ATOM 565 N N . ARG A 1 71 ? 1.489 -7.588 3.721 1.00 96.88 71 ARG A N 1
ATOM 566 C CA . ARG A 1 71 ? 1.637 -7.662 5.184 1.00 96.88 71 ARG A CA 1
ATOM 567 C C . ARG A 1 71 ? 1.132 -6.397 5.872 1.00 96.88 71 ARG A C 1
ATOM 569 O O . ARG A 1 71 ? 0.443 -6.491 6.884 1.00 96.88 71 ARG A O 1
ATOM 576 N N . LEU A 1 72 ? 1.418 -5.224 5.307 1.00 96.69 72 LEU A N 1
ATOM 577 C CA . LEU A 1 72 ? 0.889 -3.955 5.807 1.00 96.69 72 LEU A CA 1
ATOM 578 C C . LEU A 1 72 ? -0.645 -3.915 5.750 1.00 96.69 72 LEU A C 1
ATOM 580 O O . LEU A 1 72 ? -1.279 -3.505 6.719 1.00 96.69 72 LEU A O 1
ATOM 584 N N . ILE A 1 73 ? -1.245 -4.371 4.647 1.00 97.44 73 ILE A N 1
ATOM 585 C CA . ILE A 1 73 ? -2.706 -4.453 4.500 1.00 97.44 73 ILE A CA 1
ATOM 586 C C . ILE A 1 73 ? -3.306 -5.377 5.567 1.00 97.44 73 ILE A C 1
ATOM 588 O O . ILE A 1 73 ? -4.268 -4.989 6.229 1.00 97.44 73 ILE A O 1
ATOM 592 N N . LYS A 1 74 ? -2.717 -6.558 5.788 1.00 96.38 74 LYS A N 1
ATOM 593 C CA . LYS A 1 74 ? -3.144 -7.479 6.854 1.00 96.38 74 LYS A CA 1
ATOM 594 C C . LYS A 1 74 ? -3.051 -6.837 8.236 1.00 96.38 74 LYS A C 1
ATOM 596 O O . LYS A 1 74 ? -4.007 -6.905 9.003 1.00 96.38 74 LYS A O 1
ATOM 601 N N . ALA A 1 75 ? -1.953 -6.137 8.525 1.00 95.44 75 ALA A N 1
ATOM 602 C CA . ALA A 1 75 ? -1.776 -5.424 9.789 1.00 95.44 75 ALA A CA 1
ATOM 603 C C . ALA A 1 75 ? -2.832 -4.322 9.999 1.00 95.44 75 ALA A C 1
ATOM 605 O O . ALA A 1 75 ? -3.338 -4.167 11.107 1.00 95.44 75 ALA A O 1
ATOM 606 N N . ILE A 1 76 ? -3.213 -3.591 8.944 1.00 96.25 76 ILE A N 1
ATOM 607 C CA . ILE A 1 76 ? -4.313 -2.609 8.986 1.00 96.25 76 ILE A CA 1
ATOM 608 C C . ILE A 1 76 ? -5.655 -3.297 9.273 1.00 96.25 76 ILE A C 1
ATOM 610 O O . ILE A 1 76 ? -6.463 -2.779 10.042 1.00 96.25 76 ILE A O 1
ATOM 614 N N . LYS A 1 77 ? -5.889 -4.471 8.677 1.00 96.12 77 LYS A N 1
ATOM 615 C CA . LYS A 1 77 ? -7.105 -5.272 8.885 1.00 96.12 77 LYS A CA 1
ATOM 616 C C . LYS A 1 77 ? -7.136 -6.021 10.223 1.00 96.12 77 LYS A C 1
ATOM 618 O O . LYS A 1 77 ? -8.182 -6.548 10.587 1.00 96.12 77 LYS A O 1
ATOM 623 N N . GLY A 1 78 ? -6.021 -6.065 10.956 1.00 94.00 78 GLY A N 1
ATOM 624 C CA . GLY A 1 78 ? -5.885 -6.886 12.162 1.00 94.00 78 GLY A CA 1
ATOM 625 C C . GLY A 1 78 ? -5.862 -8.391 11.868 1.00 94.00 78 GLY A C 1
ATOM 626 O O . GLY A 1 78 ? -6.209 -9.192 12.733 1.00 94.00 78 GLY A O 1
ATOM 627 N N . GLU A 1 79 ? -5.487 -8.779 10.650 1.00 90.81 79 GLU A N 1
ATOM 628 C CA . GLU A 1 79 ? -5.375 -10.175 10.229 1.00 90.81 79 GLU A CA 1
ATOM 629 C C . GLU A 1 79 ? -3.997 -10.753 10.603 1.00 90.81 79 GLU A C 1
ATOM 631 O O . GLU A 1 79 ? -2.993 -10.033 10.556 1.00 90.81 79 GLU A O 1
ATOM 636 N N . PRO A 1 80 ? -3.914 -12.051 10.953 1.00 78.69 80 PRO A N 1
ATOM 637 C CA . PRO A 1 80 ? -2.637 -12.724 11.165 1.00 78.69 80 PRO A CA 1
ATOM 638 C C . PRO A 1 80 ? -1.827 -12.843 9.860 1.00 78.69 80 PRO A C 1
ATOM 640 O O . PRO A 1 80 ? -2.387 -12.880 8.757 1.00 78.69 80 PRO A O 1
ATOM 643 N N . GLU A 1 81 ? -0.497 -12.895 10.002 1.00 63.47 81 GLU A N 1
ATOM 644 C CA . GLU A 1 81 ? 0.461 -12.953 8.884 1.00 63.47 81 GLU A CA 1
ATOM 645 C C . GLU A 1 81 ? 0.314 -14.203 8.007 1.00 63.47 81 GLU A C 1
ATOM 647 O O . GLU A 1 81 ? 0.134 -15.315 8.547 1.00 63.47 81 GLU A O 1
#

Solvent-accessible surface area (backbone atoms only — not comparable to full-atom values): 4584 Å² total; per-residue (Å²): 131,94,68,66,53,57,76,60,42,46,69,30,48,35,65,52,43,49,53,52,48,61,79,38,21,78,88,58,72,49,54,73,66,58,52,45,43,50,59,77,66,56,46,28,20,51,58,53,67,70,51,46,44,70,55,36,40,76,61,66,38,54,72,65,57,22,47,48,54,38,52,51,44,29,56,40,69,71,46,83,133

Organism: NCBI:txid144538

InterPro domains:
  IPR013761 Sterile alpha motif/pointed domain superfamily [G3DSA:1.10.150.50] (4-80)
  IPR013761 Sterile alpha motif/pointed domain superfamily [SSF47769] (6-77)

Nearest PDB structures (foldseek):
  3bs7-assembly2_B  TM=8.673E-01  e=3.062E-02  Drosophila melanogaster
  8bw8-assembly1_A  TM=8.239E-01  e=1.916E-02  Drosophila melanogaster
  6ydr-assembly1_A  TM=4.404E-01  e=2.634E+00  Dianlovirus menglaense

pLDDT: mean 95.76, std 6.31, range [61.5, 98.69]

Sequence (81 aa):
MLTPSVDEVSKWSPKDVITFLETKKEELFLDDDDINVIKRNKVAGRVFLDLSQEKFERYGLTVGPAKTIVRLIKAIKGEPE

Secondary structure (DSSP, 8-state):
-----HHHHTT--HHHHHHHHHHTTTTTT--HHHHHHHHHTT--HHHHHT--HHHHHHHT--HHHHHHHHHHHHHHHT---

Radius of gyration: 11.28 Å; Cα contacts (8 Å, |Δi|>4): 83; chains: 1; bounding box: 25×23×26 Å